Protein AF-X1I0P2-F1 (afdb_monomer_lite)

Foldseek 3Di:
DDPPDPQQVVVLVVVQVVVCVVQPLVQKFAQFDFPVRHGLAGIWGDDPPDIDGDHDDDDDDDPVDDPVVPDPVVVVVVVVVNVVSVVSSVVCVVVVRRPDTDRD

pLDDT: mean 86.03, std 13.36, range [39.94, 96.62]

Radius of gyration: 15.57 Å; chains: 1; bounding box: 32×33×43 Å

Sequence (104 aa):
MDFKLNVGHLAEDEVQQAVEEAFSPDFVFRSPRHEGGKEVTDVLVLFDDVALVIQSKAQAIDLQKSRSELSLDWAAKNLTKAGRQLRGAVRAIRSGRVSYVEND

Secondary structure (DSSP, 8-state):
------HHHHHHHHHHHHHHHHH-GGGEEES-EETTS-B--SEEEEETTEEEEE--------TTS-GGGS-HHHHHHHHHHHHHHHHHHHHHHHTT-EEE----

Organism: NCBI:txid412755

Structure (mmCIF, N/CA/C/O backbone):
data_AF-X1I0P2-F1
#
_entry.id   AF-X1I0P2-F1
#
loop_
_atom_site.group_PDB
_atom_site.id
_atom_site.type_symbol
_atom_site.label_atom_id
_atom_site.label_alt_id
_atom_site.label_comp_id
_atom_site.label_asym_id
_atom_site.label_entity_id
_atom_site.label_seq_id
_atom_site.pdbx_PDB_ins_code
_atom_site.Cartn_x
_atom_site.Cartn_y
_atom_site.Cartn_z
_atom_site.occupancy
_atom_site.B_iso_or_equiv
_atom_site.auth_seq_id
_atom_site.auth_comp_id
_atom_site.auth_asym_id
_atom_site.auth_atom_id
_atom_site.pdbx_PDB_model_num
ATOM 1 N N . MET A 1 1 ? 11.376 23.822 -17.810 1.00 39.94 1 MET A N 1
ATOM 2 C CA . MET A 1 1 ? 11.110 23.000 -16.611 1.00 39.94 1 MET A CA 1
ATOM 3 C C . MET A 1 1 ? 10.738 21.626 -17.123 1.00 39.94 1 MET A C 1
ATOM 5 O O . MET A 1 1 ? 9.680 21.503 -17.724 1.00 39.94 1 MET A O 1
ATOM 9 N N . ASP A 1 2 ? 11.623 20.642 -16.983 1.00 42.34 2 ASP A N 1
ATOM 10 C CA . ASP A 1 2 ? 11.318 19.268 -17.391 1.00 42.34 2 ASP A CA 1
ATOM 11 C C . ASP A 1 2 ? 10.346 18.657 -16.380 1.00 42.34 2 ASP A C 1
ATOM 13 O O . ASP A 1 2 ? 10.698 18.420 -15.223 1.00 42.34 2 ASP A O 1
ATOM 17 N N . PHE A 1 3 ? 9.103 18.437 -16.807 1.00 48.62 3 PHE A N 1
ATOM 18 C CA . PHE A 1 3 ? 8.122 17.670 -16.047 1.00 48.62 3 PHE A CA 1
ATOM 19 C C . PHE A 1 3 ? 8.574 16.208 -16.033 1.00 48.62 3 PHE A C 1
ATOM 21 O O . PHE A 1 3 ? 8.400 15.471 -17.003 1.00 48.62 3 PHE A O 1
ATOM 28 N N . LYS A 1 4 ? 9.206 15.779 -14.939 1.00 55.44 4 LYS A N 1
ATOM 29 C CA . LYS A 1 4 ? 9.583 14.377 -14.753 1.00 55.44 4 LYS A CA 1
ATOM 30 C C . LYS A 1 4 ? 8.358 13.622 -14.244 1.00 55.44 4 LYS A C 1
ATOM 32 O O . LYS A 1 4 ? 8.033 13.694 -13.063 1.00 55.44 4 LYS A O 1
ATOM 37 N N . LEU A 1 5 ? 7.656 12.949 -15.153 1.00 66.31 5 LEU A N 1
ATOM 38 C CA . LEU A 1 5 ? 6.483 12.134 -14.840 1.00 66.31 5 LEU A CA 1
ATOM 39 C C . LEU A 1 5 ? 6.839 11.095 -13.760 1.00 66.31 5 LEU A C 1
ATOM 41 O O . LEU A 1 5 ? 7.736 10.271 -13.963 1.00 66.31 5 LEU A O 1
ATOM 45 N N . ASN A 1 6 ? 6.165 11.133 -12.607 1.00 82.19 6 ASN A N 1
ATOM 46 C CA . ASN A 1 6 ? 6.360 10.133 -11.559 1.00 82.19 6 ASN A CA 1
ATOM 47 C C . ASN A 1 6 ? 5.449 8.931 -11.825 1.00 82.19 6 ASN A C 1
ATOM 49 O O . ASN A 1 6 ? 4.317 8.873 -11.358 1.00 82.19 6 ASN A O 1
ATOM 53 N N . VAL A 1 7 ? 5.971 7.967 -12.583 1.00 83.81 7 VAL A N 1
ATOM 54 C CA . VAL A 1 7 ? 5.262 6.734 -12.968 1.00 83.81 7 VAL A CA 1
ATOM 55 C C . VAL A 1 7 ? 4.775 5.932 -11.751 1.00 83.81 7 VAL A C 1
ATOM 57 O O . VAL A 1 7 ? 3.789 5.215 -11.857 1.00 83.81 7 VAL A O 1
ATOM 60 N N . GLY A 1 8 ? 5.433 6.062 -10.593 1.00 85.62 8 GLY A N 1
ATOM 61 C CA . GLY A 1 8 ? 4.983 5.424 -9.354 1.00 85.62 8 GLY A CA 1
ATOM 62 C C . GLY A 1 8 ? 3.643 5.975 -8.876 1.00 85.62 8 GLY A C 1
ATOM 63 O O . GLY A 1 8 ? 2.722 5.200 -8.665 1.00 85.62 8 GLY A O 1
ATOM 64 N N . HIS A 1 9 ? 3.518 7.303 -8.795 1.00 87.81 9 HIS A N 1
ATOM 65 C CA . HIS A 1 9 ? 2.274 7.937 -8.351 1.00 87.81 9 HIS A CA 1
ATOM 66 C C . HIS A 1 9 ? 1.117 7.655 -9.312 1.00 87.81 9 HIS A C 1
ATOM 68 O O . HIS A 1 9 ? 0.040 7.314 -8.854 1.00 87.81 9 HIS A O 1
ATOM 74 N N . LEU A 1 10 ? 1.358 7.699 -10.629 1.00 90.12 10 LEU A N 1
ATOM 75 C CA . LEU A 1 10 ? 0.317 7.374 -11.612 1.00 90.12 10 LEU A CA 1
ATOM 76 C C . LEU A 1 10 ? -0.205 5.943 -11.458 1.00 90.12 10 LEU A C 1
ATOM 78 O O . LEU A 1 10 ? -1.402 5.709 -11.544 1.00 90.12 10 LEU A O 1
ATOM 82 N N . ALA A 1 11 ? 0.688 4.983 -11.211 1.00 91.00 11 ALA A N 1
ATOM 83 C CA . ALA A 1 11 ? 0.273 3.605 -10.988 1.00 91.00 11 ALA A CA 1
ATOM 84 C C . ALA A 1 11 ? -0.510 3.444 -9.678 1.00 91.00 11 ALA A C 1
ATOM 86 O O . ALA A 1 11 ? -1.435 2.644 -9.614 1.00 91.00 11 ALA A O 1
ATOM 87 N N . GLU A 1 12 ? -0.148 4.186 -8.633 1.00 91.81 12 GLU A N 1
ATOM 88 C CA . GLU A 1 12 ? -0.923 4.215 -7.392 1.00 91.81 12 GLU A CA 1
ATOM 89 C C . GLU A 1 12 ? -2.304 4.858 -7.600 1.00 91.81 12 GLU A C 1
ATOM 91 O O . GLU A 1 12 ? -3.272 4.340 -7.053 1.00 91.81 12 GLU A O 1
ATOM 96 N N . ASP A 1 13 ? -2.415 5.908 -8.425 1.00 94.00 13 ASP A N 1
ATOM 97 C CA . ASP A 1 13 ? -3.689 6.550 -8.792 1.00 94.00 13 ASP A CA 1
ATOM 98 C C . ASP A 1 13 ? -4.608 5.571 -9.533 1.00 94.00 13 ASP A C 1
ATOM 100 O O . ASP A 1 13 ? -5.766 5.398 -9.158 1.00 94.00 13 ASP A O 1
ATOM 104 N N . GLU A 1 14 ? -4.080 4.861 -10.535 1.00 94.88 14 GLU A N 1
ATOM 105 C CA . GLU A 1 14 ? -4.834 3.836 -11.269 1.00 94.88 14 GLU A CA 1
ATOM 106 C C . GLU A 1 14 ? -5.269 2.680 -10.355 1.00 94.88 14 GLU A C 1
ATOM 108 O O . GLU A 1 14 ? -6.389 2.177 -10.464 1.00 94.88 14 GLU A O 1
ATOM 113 N N . VAL A 1 15 ? -4.396 2.255 -9.435 1.00 95.31 15 VAL A N 1
ATOM 114 C CA . VAL A 1 15 ? -4.717 1.204 -8.461 1.00 95.31 15 VAL A CA 1
ATOM 115 C C . VAL A 1 15 ? -5.791 1.672 -7.484 1.00 95.31 15 VAL A C 1
ATOM 117 O O . VAL A 1 15 ? -6.705 0.901 -7.209 1.00 95.31 15 VAL A O 1
ATOM 120 N N . GLN A 1 16 ? -5.705 2.900 -6.972 1.00 94.81 16 GLN A N 1
ATOM 121 C CA . GLN A 1 16 ? -6.729 3.475 -6.103 1.00 94.81 16 GLN A CA 1
ATOM 122 C C . GLN A 1 16 ? -8.079 3.490 -6.819 1.00 94.81 16 GLN A C 1
ATOM 124 O O . GLN A 1 16 ? -9.023 2.884 -6.318 1.00 94.81 16 GLN A O 1
ATOM 129 N N . GLN A 1 17 ? -8.144 4.074 -8.017 1.00 95.50 17 GLN A N 1
ATOM 130 C CA . GLN A 1 17 ? -9.384 4.177 -8.784 1.00 95.50 17 GLN A CA 1
ATOM 131 C C . GLN A 1 17 ? -10.028 2.802 -9.023 1.00 95.50 17 GLN A C 1
ATOM 133 O O . GLN A 1 17 ? -11.216 2.612 -8.771 1.00 95.50 17 GLN A O 1
ATOM 138 N N . ALA A 1 18 ? -9.242 1.810 -9.451 1.00 95.81 18 ALA A N 1
ATOM 139 C CA . ALA A 1 18 ? -9.751 0.460 -9.693 1.00 95.81 18 ALA A CA 1
ATOM 140 C C . ALA A 1 18 ? -10.314 -0.207 -8.423 1.00 95.81 18 ALA A C 1
ATOM 142 O O . ALA A 1 18 ? -11.226 -1.031 -8.492 1.00 95.81 18 ALA A O 1
ATOM 143 N N . VAL A 1 19 ? -9.756 0.121 -7.258 1.00 95.44 19 VAL A N 1
ATOM 144 C CA . VAL A 1 19 ? -10.178 -0.428 -5.967 1.00 95.44 19 VAL A CA 1
ATOM 145 C C . VAL A 1 19 ? -11.418 0.298 -5.440 1.00 95.44 19 VAL A C 1
ATOM 147 O O . VAL A 1 19 ? -12.320 -0.357 -4.922 1.00 95.44 19 VAL A O 1
ATOM 150 N N . GLU A 1 20 ? -11.516 1.613 -5.624 1.00 95.81 20 GLU A N 1
ATOM 151 C CA . GLU A 1 20 ? -12.708 2.407 -5.291 1.00 95.81 20 GLU A CA 1
ATOM 152 C C . GLU A 1 20 ? -13.935 1.957 -6.083 1.00 95.81 20 GLU A C 1
ATOM 154 O O . GLU A 1 20 ? -15.010 1.784 -5.509 1.00 95.81 20 GLU A O 1
ATOM 159 N N . GLU A 1 21 ? -13.768 1.675 -7.378 1.00 95.12 21 GLU A N 1
ATOM 160 C CA . GLU A 1 21 ? -14.832 1.122 -8.226 1.00 95.12 21 GLU A CA 1
ATOM 161 C C . GLU A 1 21 ? -15.329 -0.246 -7.726 1.00 95.12 21 GLU A C 1
ATOM 163 O O . GLU A 1 21 ? -16.502 -0.582 -7.897 1.00 95.12 21 GLU A O 1
ATOM 168 N N . ALA A 1 22 ? -14.459 -1.034 -7.086 1.00 94.38 22 ALA A N 1
ATOM 169 C CA . ALA A 1 22 ? -14.789 -2.368 -6.589 1.00 94.38 22 ALA A CA 1
ATOM 170 C C . ALA A 1 22 ? -15.388 -2.375 -5.172 1.00 94.38 22 ALA A C 1
ATOM 172 O O . ALA A 1 22 ? -16.234 -3.222 -4.880 1.00 94.38 22 ALA A O 1
ATOM 173 N N . PHE A 1 23 ? -14.948 -1.471 -4.290 1.00 92.62 23 PHE A N 1
ATOM 174 C CA . PHE A 1 23 ? -15.266 -1.512 -2.856 1.00 92.62 23 PHE A CA 1
ATOM 175 C C . PHE A 1 23 ? -16.041 -0.300 -2.330 1.00 92.62 23 PHE A C 1
ATOM 177 O O . PHE A 1 23 ? -16.439 -0.341 -1.173 1.00 92.62 23 PHE A O 1
ATOM 184 N N . SER A 1 24 ? -16.333 0.709 -3.161 1.00 91.19 24 SER A N 1
ATOM 185 C CA . SER A 1 24 ? -16.782 2.062 -2.782 1.00 91.19 24 SER A CA 1
ATOM 186 C C . SER A 1 24 ? -15.655 2.913 -2.179 1.00 91.19 24 SER A C 1
ATOM 188 O O . SER A 1 24 ? -14.928 2.407 -1.319 1.00 91.19 24 SER A O 1
ATOM 190 N N . PRO A 1 25 ? -15.535 4.204 -2.560 1.00 92.94 25 PRO A N 1
ATOM 191 C CA . PRO A 1 25 ? -14.520 5.110 -2.032 1.00 92.94 25 PRO A CA 1
ATOM 192 C C . PRO A 1 25 ? -14.437 5.094 -0.514 1.00 92.94 25 PRO A C 1
ATOM 194 O O . PRO A 1 25 ? -13.347 4.903 -0.005 1.00 92.94 25 PRO A O 1
ATOM 197 N N . ASP A 1 26 ? -15.570 5.118 0.202 1.00 93.62 26 ASP A N 1
ATOM 198 C CA . ASP A 1 26 ? -15.659 5.171 1.677 1.00 93.62 26 ASP A CA 1
ATOM 199 C C . ASP A 1 26 ? -14.804 4.138 2.440 1.00 93.62 26 ASP A C 1
ATOM 201 O O . ASP A 1 26 ? -14.465 4.348 3.608 1.00 93.62 26 ASP A O 1
ATOM 205 N N . PHE A 1 27 ? -14.448 3.025 1.797 1.00 94.88 27 PHE A N 1
ATOM 206 C CA . PHE A 1 27 ? -13.674 1.937 2.393 1.00 94.88 27 PHE A CA 1
ATOM 207 C C . PHE A 1 27 ? -12.215 1.883 1.931 1.00 94.88 27 PHE A C 1
ATOM 209 O O . PHE A 1 27 ? -11.472 1.014 2.392 1.00 94.88 27 PHE A O 1
ATOM 216 N N . VAL A 1 28 ? -11.798 2.772 1.031 1.00 96.38 28 VAL A N 1
ATOM 217 C CA . VAL A 1 28 ? -10.468 2.819 0.420 1.00 96.38 28 VAL A CA 1
ATOM 218 C C . VAL A 1 28 ? -9.680 3.985 1.005 1.00 96.38 28 VAL A C 1
ATOM 220 O O . VAL A 1 28 ? -10.114 5.123 0.983 1.00 96.38 28 VAL A O 1
ATOM 223 N N . PHE A 1 29 ? -8.498 3.702 1.542 1.00 95.44 29 PHE A N 1
ATOM 224 C CA . PHE A 1 29 ? -7.657 4.688 2.212 1.00 95.44 29 PHE A CA 1
ATOM 225 C C . PHE A 1 29 ? -6.288 4.727 1.552 1.00 95.44 29 PHE A C 1
ATOM 227 O O . PHE A 1 29 ? -5.558 3.725 1.544 1.00 95.44 29 PHE A O 1
ATOM 234 N N . ARG A 1 30 ? -5.916 5.893 1.027 1.00 94.62 30 ARG A N 1
ATOM 235 C CA . ARG A 1 30 ? -4.616 6.097 0.395 1.00 94.62 30 ARG A CA 1
ATOM 236 C C . ARG A 1 30 ? -3.533 6.420 1.417 1.00 94.62 30 ARG A C 1
ATOM 238 O O . ARG A 1 30 ? -3.740 7.188 2.352 1.00 94.62 30 ARG A O 1
ATOM 245 N N . SER A 1 31 ? -2.356 5.825 1.227 1.00 94.06 31 SER A N 1
ATOM 246 C CA . SER A 1 31 ? -1.136 6.083 1.997 1.00 94.06 31 SER A CA 1
ATOM 247 C C . SER A 1 31 ? -1.361 6.199 3.518 1.00 94.06 31 SER A C 1
ATOM 249 O O . SER A 1 31 ? -0.867 7.155 4.134 1.00 94.06 31 SER A O 1
ATOM 251 N N . PRO A 1 32 ? -2.082 5.254 4.166 1.00 94.69 32 PRO A N 1
ATOM 252 C CA . PRO A 1 32 ? -2.352 5.309 5.601 1.00 94.69 32 PRO A CA 1
ATOM 253 C C . PRO A 1 32 ? -1.055 5.354 6.408 1.00 94.69 32 PRO A C 1
ATOM 255 O O . PRO A 1 32 ? -0.025 4.794 6.012 1.00 94.69 32 PRO A O 1
ATOM 258 N N . ARG A 1 33 ? -1.094 6.006 7.574 1.00 94.38 33 ARG A N 1
ATOM 259 C CA . ARG A 1 33 ? 0.114 6.344 8.343 1.00 94.38 33 ARG A CA 1
ATOM 260 C C . ARG A 1 33 ? 0.041 5.844 9.779 1.00 94.38 33 ARG A C 1
ATOM 262 O O . ARG A 1 33 ? -1.026 5.738 10.385 1.00 94.38 33 ARG A O 1
ATOM 269 N N . HIS A 1 34 ? 1.212 5.554 10.339 1.00 89.94 34 HIS A N 1
ATOM 270 C CA . HIS A 1 34 ? 1.359 5.372 11.784 1.00 89.94 34 HIS A CA 1
ATOM 271 C C . HIS A 1 34 ? 1.672 6.704 12.485 1.00 89.94 34 HIS A C 1
ATOM 273 O O . HIS A 1 34 ? 2.005 7.686 11.824 1.00 89.94 34 HIS A O 1
ATOM 279 N N . GLU A 1 35 ? 1.681 6.721 13.823 1.00 78.06 35 GLU A N 1
ATOM 280 C CA . GLU A 1 35 ? 1.864 7.927 14.668 1.00 78.06 35 GLU A CA 1
ATOM 281 C C . GLU A 1 35 ? 3.145 8.743 14.391 1.00 78.06 35 GLU A C 1
ATOM 283 O O . GLU A 1 35 ? 3.264 9.893 14.793 1.00 78.06 35 GLU A O 1
ATOM 288 N N . GLY A 1 36 ? 4.107 8.165 13.670 1.00 81.69 36 GLY A N 1
ATOM 289 C CA . GLY A 1 36 ? 5.354 8.821 13.264 1.00 81.69 36 GLY A CA 1
ATOM 290 C C . GLY A 1 36 ? 5.310 9.409 11.853 1.00 81.69 36 GLY A C 1
ATOM 291 O O . GLY A 1 36 ? 6.361 9.704 11.292 1.00 81.69 36 GLY A O 1
ATOM 292 N N . GLY A 1 37 ? 4.127 9.487 11.239 1.00 85.56 37 GLY A N 1
ATOM 293 C CA . GLY A 1 37 ? 3.909 10.052 9.907 1.00 85.56 37 GLY A CA 1
ATOM 294 C C . GLY A 1 37 ? 4.416 9.197 8.747 1.00 85.56 37 GLY A C 1
ATOM 295 O O . GLY A 1 37 ? 4.312 9.618 7.598 1.00 85.56 37 GLY A O 1
ATOM 296 N N . LYS A 1 38 ? 4.958 8.003 9.008 1.00 89.44 38 LYS A N 1
ATOM 297 C CA . LYS A 1 38 ? 5.428 7.119 7.943 1.00 89.44 38 LYS A CA 1
ATOM 298 C C . LYS A 1 38 ? 4.287 6.258 7.410 1.00 89.44 38 LYS A C 1
ATOM 300 O O . LYS A 1 38 ? 3.498 5.682 8.163 1.00 89.44 38 LYS A O 1
ATOM 305 N N . GLU A 1 39 ? 4.261 6.187 6.087 1.00 93.31 39 GLU A N 1
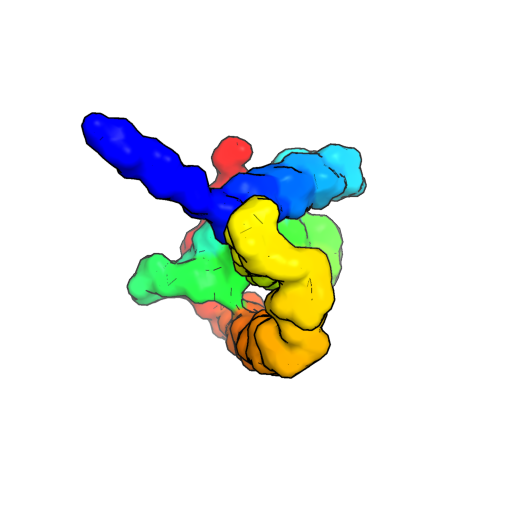ATOM 306 C CA . GLU A 1 39 ? 3.324 5.392 5.313 1.00 93.31 39 GLU A CA 1
ATOM 307 C C . GLU A 1 39 ? 3.464 3.898 5.621 1.00 93.31 39 GLU A C 1
ATOM 309 O O . GLU A 1 39 ? 4.565 3.362 5.825 1.00 93.31 39 GLU A O 1
ATOM 314 N N . VAL A 1 40 ? 2.314 3.239 5.680 1.00 93.12 40 VAL A N 1
ATOM 315 C CA . VAL A 1 40 ? 2.163 1.823 5.993 1.00 93.12 40 VAL A CA 1
ATOM 316 C C . VAL A 1 40 ? 2.118 0.991 4.710 1.00 93.12 40 VAL A C 1
ATOM 318 O O . VAL A 1 40 ? 2.817 -0.020 4.625 1.00 93.12 40 VAL A O 1
ATOM 321 N N . THR A 1 41 ? 1.316 1.414 3.736 1.00 95.31 41 THR A N 1
ATOM 322 C CA . THR A 1 41 ? 1.106 0.791 2.421 1.00 95.31 41 THR A CA 1
ATOM 323 C C . THR A 1 41 ? 0.566 1.850 1.455 1.00 95.31 41 THR A C 1
ATOM 325 O O . THR A 1 41 ? 0.139 2.900 1.926 1.00 95.31 41 THR A O 1
ATOM 328 N N . ASP A 1 42 ? 0.524 1.563 0.154 1.00 95.62 42 ASP A N 1
ATOM 329 C CA . ASP A 1 42 ? 0.032 2.531 -0.841 1.00 95.62 42 ASP A CA 1
ATOM 330 C C . ASP A 1 42 ? -1.498 2.689 -0.765 1.00 95.62 42 ASP A C 1
ATOM 332 O O . ASP A 1 42 ? -2.007 3.804 -0.727 1.00 95.62 42 ASP A O 1
ATOM 336 N N . VAL A 1 43 ? -2.237 1.573 -0.684 1.00 96.50 43 VAL A N 1
ATOM 337 C CA . VAL A 1 43 ? -3.701 1.564 -0.516 1.00 96.50 43 VAL A CA 1
ATOM 338 C C . VAL A 1 43 ? -4.103 0.523 0.529 1.00 96.50 43 VAL A C 1
ATOM 340 O O . VAL A 1 43 ? -3.605 -0.609 0.535 1.00 96.50 43 VAL A O 1
ATOM 343 N N . LEU A 1 44 ? -5.007 0.905 1.425 1.00 96.62 44 LEU A N 1
ATOM 344 C C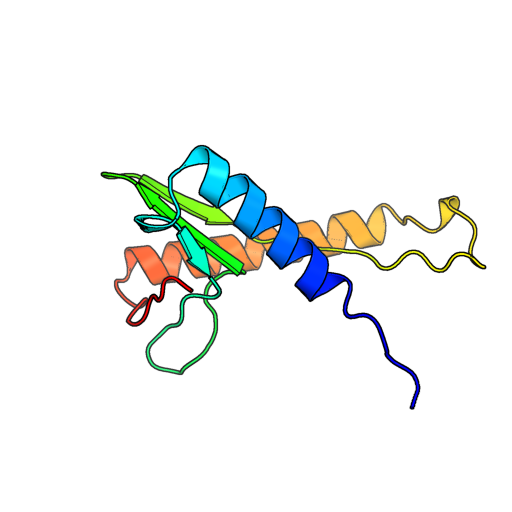A . LEU A 1 44 ? -5.645 0.033 2.405 1.00 96.62 44 LEU A CA 1
ATOM 345 C C . LEU A 1 44 ? -7.150 0.050 2.172 1.00 96.62 44 LEU A C 1
ATOM 347 O O . LEU A 1 44 ? -7.753 1.112 2.219 1.00 96.62 44 LEU A O 1
ATOM 351 N N . VAL A 1 45 ? -7.757 -1.117 1.983 1.00 96.50 45 VAL A N 1
ATOM 352 C CA . VAL A 1 45 ? -9.218 -1.254 1.989 1.00 96.50 45 VAL A CA 1
ATOM 353 C C . VAL A 1 45 ? -9.643 -1.869 3.308 1.00 96.50 45 VAL A C 1
ATOM 355 O O . VAL A 1 45 ? -9.087 -2.899 3.699 1.00 96.50 45 VAL A O 1
ATOM 358 N N . LEU A 1 46 ? -10.619 -1.268 3.980 1.00 94.69 46 LEU A N 1
ATOM 359 C CA . LEU A 1 46 ? -11.257 -1.836 5.166 1.00 94.69 46 LEU A CA 1
ATOM 360 C C . LEU A 1 46 ? -12.724 -2.088 4.843 1.00 94.69 46 LEU A C 1
ATOM 362 O O . LEU A 1 46 ? -13.510 -1.152 4.830 1.00 94.69 46 LEU A O 1
ATOM 366 N N . PHE A 1 47 ? -13.088 -3.339 4.581 1.00 92.81 47 PHE A N 1
ATOM 367 C CA . PHE A 1 47 ? -14.455 -3.712 4.233 1.00 92.81 47 PHE A CA 1
ATOM 368 C C . PHE A 1 47 ? -14.940 -4.817 5.173 1.00 92.81 47 PHE A C 1
ATOM 370 O O . PHE A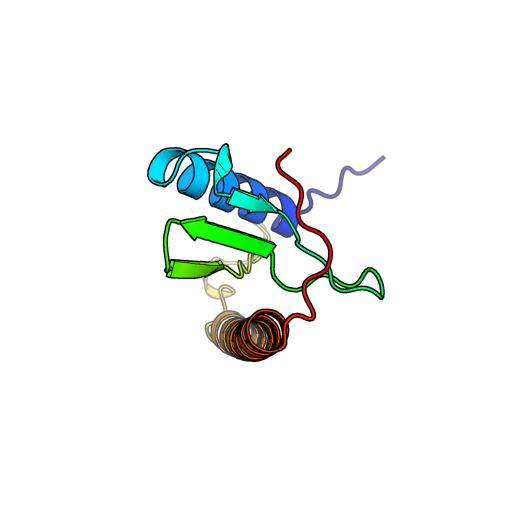 1 47 ? -14.433 -5.937 5.131 1.00 92.81 47 PHE A O 1
ATOM 377 N N . ASP A 1 48 ? -15.911 -4.478 6.023 1.00 91.25 48 ASP A N 1
ATOM 378 C CA . ASP A 1 48 ? -16.406 -5.330 7.113 1.00 91.25 48 ASP A CA 1
ATOM 379 C C . ASP A 1 48 ? -15.272 -5.804 8.051 1.00 91.25 48 ASP A C 1
ATOM 381 O O . ASP A 1 48 ? -14.592 -4.977 8.666 1.00 91.25 48 ASP A O 1
ATOM 385 N N . ASP A 1 49 ? -15.029 -7.112 8.152 1.00 91.69 49 ASP A N 1
ATOM 386 C CA . ASP A 1 49 ? -13.963 -7.716 8.955 1.00 91.69 49 ASP A CA 1
ATOM 387 C C . ASP A 1 49 ? -12.679 -8.001 8.151 1.00 91.69 49 ASP A C 1
ATOM 389 O O . ASP A 1 49 ? -11.712 -8.569 8.676 1.00 91.69 49 ASP A O 1
ATOM 393 N N . VAL A 1 50 ? -12.634 -7.570 6.886 1.00 92.31 50 VAL A N 1
ATOM 394 C CA . VAL A 1 50 ? -11.520 -7.801 5.965 1.00 92.31 50 VAL A CA 1
ATOM 395 C C . VAL A 1 50 ? -10.713 -6.523 5.745 1.00 92.31 50 VAL A C 1
ATOM 397 O O . VAL A 1 50 ? -11.233 -5.473 5.376 1.00 92.31 50 VAL A O 1
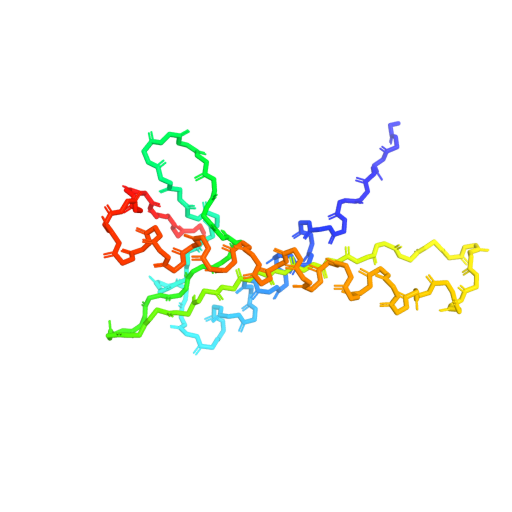ATOM 400 N N . ALA A 1 51 ? -9.391 -6.643 5.896 1.00 93.94 51 ALA A N 1
ATOM 401 C CA . ALA A 1 51 ? -8.434 -5.619 5.491 1.00 93.94 51 ALA A CA 1
ATOM 402 C C . ALA A 1 51 ? -7.634 -6.086 4.265 1.00 93.94 51 ALA A C 1
ATOM 404 O O . ALA A 1 51 ? -6.864 -7.050 4.354 1.00 93.94 51 ALA A O 1
ATOM 405 N N . LEU A 1 52 ? -7.769 -5.386 3.137 1.00 95.75 52 LEU A N 1
ATOM 406 C CA . LEU A 1 52 ? -6.953 -5.605 1.943 1.00 95.75 52 LEU A CA 1
ATOM 407 C C . LEU A 1 52 ? -5.800 -4.600 1.923 1.00 95.75 52 LEU A C 1
ATOM 409 O O . LEU A 1 52 ? -6.004 -3.393 1.859 1.00 95.75 52 LEU A O 1
ATOM 413 N N . VAL A 1 53 ? -4.572 -5.111 1.975 1.00 96.31 53 VAL A N 1
ATOM 414 C CA . VAL A 1 53 ? -3.351 -4.296 1.983 1.00 96.31 53 VAL A CA 1
ATOM 415 C C . VAL A 1 53 ? -2.707 -4.370 0.607 1.00 96.31 53 VAL A C 1
ATOM 417 O O . VAL A 1 53 ? -2.283 -5.448 0.182 1.00 96.31 53 VAL A O 1
ATOM 420 N N . ILE A 1 54 ? -2.610 -3.235 -0.079 1.00 96.19 54 ILE A N 1
ATOM 421 C CA . ILE A 1 54 ? -2.149 -3.165 -1.464 1.00 96.19 54 ILE A CA 1
ATOM 422 C C . ILE A 1 54 ? -0.870 -2.337 -1.539 1.00 96.19 54 ILE A C 1
ATOM 424 O O . ILE A 1 54 ? -0.792 -1.210 -1.050 1.00 96.19 54 ILE A O 1
ATOM 428 N N . GLN A 1 55 ? 0.139 -2.919 -2.184 1.00 95.56 55 GLN A N 1
ATOM 429 C CA . GLN A 1 55 ? 1.399 -2.264 -2.507 1.00 95.56 55 GLN A CA 1
ATOM 430 C C . GLN A 1 55 ? 1.652 -2.420 -4.006 1.00 95.56 55 GLN A C 1
ATOM 432 O O . GLN A 1 55 ? 1.799 -3.538 -4.504 1.00 95.56 55 GLN A O 1
ATOM 437 N N . SER A 1 56 ? 1.770 -1.302 -4.703 1.00 93.12 56 SER A N 1
ATOM 438 C CA . SER A 1 56 ? 2.074 -1.222 -6.122 1.00 93.12 56 SER A CA 1
ATOM 439 C C . SER A 1 56 ? 3.576 -1.001 -6.361 1.00 93.12 56 SER A C 1
ATOM 441 O O . SER A 1 56 ? 4.343 -0.547 -5.496 1.00 93.12 56 SER A O 1
ATOM 443 N N . LYS A 1 57 ? 4.044 -1.403 -7.544 1.00 90.81 57 LYS A N 1
ATOM 444 C CA . LYS A 1 57 ? 5.397 -1.137 -8.046 1.00 90.81 57 LYS A CA 1
ATOM 445 C C . LYS A 1 57 ? 5.296 -0.897 -9.542 1.00 90.81 57 LYS A C 1
ATOM 447 O O . LYS A 1 57 ? 4.861 -1.783 -10.268 1.00 90.81 57 LYS A O 1
ATOM 452 N N . ALA A 1 58 ? 5.768 0.258 -9.992 1.00 88.94 58 ALA A N 1
ATOM 453 C CA . ALA A 1 58 ? 5.804 0.599 -11.405 1.00 88.94 58 ALA A CA 1
ATOM 454 C C . ALA A 1 58 ? 7.245 0.779 -11.889 1.00 88.94 58 ALA A C 1
ATOM 456 O O . ALA A 1 58 ? 8.102 1.304 -11.170 1.00 88.94 58 ALA A O 1
ATOM 457 N N . GLN A 1 59 ? 7.512 0.329 -13.113 1.00 84.12 59 GLN A N 1
ATOM 458 C CA . GLN A 1 59 ? 8.780 0.545 -13.797 1.00 84.12 59 GLN A CA 1
ATOM 459 C C . GLN A 1 59 ? 8.546 1.511 -14.953 1.00 84.12 59 GLN A C 1
ATOM 461 O O . GLN A 1 59 ? 7.768 1.217 -15.857 1.00 84.12 59 GLN A O 1
ATOM 466 N N . ALA A 1 60 ? 9.246 2.646 -14.949 1.00 77.69 60 ALA A N 1
ATOM 467 C CA . ALA A 1 60 ? 9.305 3.490 -16.133 1.00 77.69 60 ALA A CA 1
ATOM 468 C C . ALA A 1 60 ? 10.045 2.731 -17.245 1.00 77.69 60 ALA A C 1
ATOM 470 O O . ALA A 1 60 ? 11.184 2.297 -17.049 1.00 77.69 60 ALA A O 1
ATOM 471 N N . ILE A 1 61 ? 9.396 2.564 -18.395 1.00 71.81 61 ILE A N 1
ATOM 472 C CA . ILE A 1 61 ? 10.036 2.030 -19.595 1.00 71.81 61 ILE A CA 1
ATOM 473 C C . ILE A 1 61 ? 10.659 3.214 -20.328 1.00 71.81 61 ILE A C 1
ATOM 475 O O . ILE A 1 61 ? 9.963 4.146 -20.725 1.00 71.81 61 ILE A O 1
ATOM 479 N N . ASP A 1 62 ? 11.974 3.180 -20.495 1.00 67.75 62 ASP A N 1
ATOM 480 C CA . ASP A 1 62 ? 12.660 4.103 -21.390 1.00 67.75 62 ASP A CA 1
ATOM 481 C C . ASP A 1 62 ? 12.398 3.647 -22.830 1.00 67.75 62 ASP A C 1
ATOM 483 O O . ASP A 1 62 ? 12.813 2.557 -23.218 1.00 67.75 62 ASP A O 1
ATOM 487 N N . LEU A 1 63 ? 11.682 4.460 -23.611 1.00 63.19 63 LEU A N 1
ATOM 488 C CA . LEU A 1 63 ? 11.312 4.139 -24.995 1.00 63.19 63 LEU A CA 1
ATOM 489 C C . LEU A 1 63 ? 12.528 4.019 -25.928 1.00 63.19 63 LEU A C 1
ATOM 491 O O . LEU A 1 63 ? 12.402 3.454 -27.013 1.00 63.19 63 LEU A O 1
ATOM 495 N N . GLN A 1 64 ? 13.697 4.534 -25.524 1.00 64.25 64 GLN A N 1
ATOM 496 C CA . GLN A 1 64 ? 14.954 4.354 -26.256 1.00 64.25 64 GLN A CA 1
ATOM 497 C C . GLN A 1 64 ? 15.656 3.036 -25.919 1.00 64.25 64 GLN A C 1
ATOM 499 O O . GLN A 1 64 ? 16.567 2.621 -26.636 1.00 64.25 64 GLN A O 1
ATOM 504 N N . LYS A 1 65 ? 15.236 2.359 -24.848 1.00 57.38 65 LYS A N 1
ATOM 505 C CA . LYS A 1 65 ? 15.762 1.060 -24.441 1.00 57.38 65 LYS A CA 1
ATOM 506 C C . LYS A 1 65 ? 14.838 -0.037 -24.937 1.00 57.38 65 LYS A C 1
ATOM 508 O O . LYS A 1 65 ? 13.615 0.091 -24.947 1.00 57.38 65 LYS A O 1
ATOM 513 N N . SER A 1 66 ? 15.428 -1.135 -25.397 1.00 56.75 66 SER A N 1
ATOM 514 C CA . SER A 1 66 ? 14.633 -2.235 -25.934 1.00 56.75 66 SER A CA 1
ATOM 515 C C . SER A 1 66 ? 13.712 -2.816 -24.853 1.00 56.75 66 SER A C 1
ATOM 517 O O . SER A 1 66 ? 14.080 -2.905 -23.680 1.00 56.75 66 SER A O 1
ATOM 519 N N . ARG A 1 67 ? 12.518 -3.271 -25.254 1.00 56.00 67 ARG A N 1
ATOM 520 C CA . ARG A 1 67 ? 11.531 -3.916 -24.366 1.00 56.00 67 ARG A CA 1
ATOM 521 C C . ARG A 1 67 ? 12.110 -5.114 -23.592 1.00 56.00 67 ARG A C 1
ATOM 523 O O . ARG A 1 67 ? 11.545 -5.497 -22.574 1.00 56.00 67 ARG A O 1
ATOM 530 N N . SER A 1 68 ? 13.233 -5.685 -24.046 1.00 53.66 68 SER A N 1
ATOM 531 C CA . SER A 1 68 ? 13.941 -6.772 -23.361 1.00 53.66 68 SER A CA 1
ATOM 532 C C . SER A 1 68 ? 14.696 -6.331 -22.101 1.00 53.66 68 SER A C 1
ATOM 534 O O . SER A 1 68 ? 15.219 -7.184 -21.393 1.00 53.66 68 SER A O 1
ATOM 536 N N . GLU A 1 69 ? 14.744 -5.031 -21.788 1.00 54.91 69 GLU A N 1
ATOM 537 C CA . GLU A 1 69 ? 15.234 -4.510 -20.502 1.00 54.91 69 GLU A CA 1
ATOM 538 C C . GLU A 1 69 ? 14.151 -4.440 -19.407 1.00 54.91 69 GLU A C 1
ATOM 540 O O . GLU A 1 69 ? 14.438 -4.006 -18.286 1.00 54.91 69 GLU A O 1
ATOM 545 N N . LEU A 1 70 ? 12.926 -4.923 -19.675 1.00 61.97 70 LEU A N 1
ATOM 546 C CA . LEU A 1 70 ? 11.981 -5.340 -18.629 1.00 61.97 70 LEU A CA 1
ATOM 547 C C . LEU A 1 70 ? 12.581 -6.542 -17.895 1.00 61.97 70 LEU A C 1
ATOM 549 O O . LEU A 1 70 ? 12.277 -7.703 -18.167 1.00 61.97 70 LEU A O 1
ATOM 553 N N . SER A 1 71 ? 13.539 -6.253 -17.021 1.00 74.19 71 SER A N 1
ATOM 554 C CA . SER A 1 71 ? 14.357 -7.278 -16.411 1.00 74.19 71 SER A CA 1
ATOM 555 C C . SER A 1 71 ? 13.522 -8.012 -15.365 1.00 74.19 71 SER A C 1
ATOM 557 O O . SER A 1 71 ? 12.986 -7.420 -14.423 1.00 74.19 71 SER A O 1
ATOM 559 N N . LEU A 1 72 ? 13.413 -9.330 -15.535 1.00 80.00 72 LEU A N 1
ATOM 560 C CA . LEU A 1 72 ? 12.811 -10.214 -14.537 1.00 80.00 72 LEU A CA 1
ATOM 561 C C . LEU A 1 72 ? 13.466 -10.017 -13.161 1.00 80.00 72 LEU A C 1
ATOM 563 O O . LEU A 1 72 ? 12.786 -10.121 -12.145 1.00 80.00 72 LEU A O 1
ATOM 567 N N . ASP A 1 73 ? 14.746 -9.635 -13.123 1.00 83.19 73 ASP A N 1
ATOM 568 C CA . ASP A 1 73 ? 15.456 -9.289 -11.890 1.00 83.19 73 ASP A CA 1
ATOM 569 C C . ASP A 1 73 ? 14.899 -8.025 -11.221 1.00 83.19 73 ASP A C 1
ATOM 571 O O . ASP A 1 73 ? 14.758 -7.990 -9.994 1.00 83.19 73 ASP A O 1
ATOM 575 N N . TRP A 1 74 ? 14.550 -6.986 -11.992 1.00 86.12 74 TRP A N 1
ATOM 576 C CA . TRP A 1 74 ? 13.886 -5.795 -11.457 1.00 86.12 74 TRP A CA 1
ATOM 577 C C . TRP A 1 74 ? 12.551 -6.183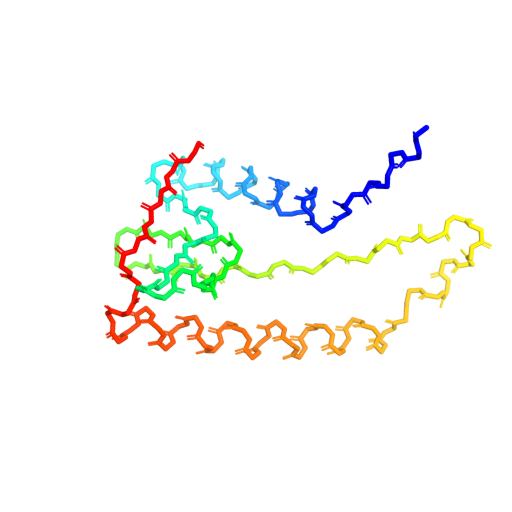 -10.832 1.00 86.12 74 TRP A C 1
ATOM 579 O O . TRP A 1 74 ? 12.281 -5.800 -9.688 1.00 86.12 74 TRP A O 1
ATOM 589 N N . ALA A 1 75 ? 11.751 -6.985 -11.540 1.00 85.81 75 ALA A N 1
ATOM 590 C CA . ALA A 1 75 ? 10.464 -7.456 -11.045 1.00 85.81 75 ALA A CA 1
ATOM 591 C C . ALA A 1 75 ? 10.639 -8.292 -9.770 1.00 85.81 75 ALA A C 1
ATOM 593 O O . ALA A 1 75 ? 10.051 -7.969 -8.740 1.00 85.81 75 ALA A O 1
ATOM 594 N N . ALA A 1 76 ? 11.519 -9.296 -9.778 1.00 88.19 76 ALA A N 1
ATOM 595 C CA . ALA A 1 76 ? 11.782 -10.166 -8.633 1.00 88.19 76 ALA A CA 1
ATOM 596 C C . ALA A 1 76 ? 12.258 -9.382 -7.398 1.00 88.19 76 ALA A C 1
ATOM 598 O O . ALA A 1 76 ? 11.775 -9.598 -6.277 1.00 88.19 76 ALA A O 1
ATOM 599 N N . LYS A 1 77 ? 13.166 -8.418 -7.589 1.00 90.38 77 LYS A N 1
ATOM 600 C CA . LYS A 1 77 ? 13.663 -7.548 -6.516 1.00 90.38 77 LYS A CA 1
ATOM 601 C C . LYS A 1 77 ? 12.551 -6.678 -5.934 1.00 90.38 77 LYS A C 1
ATOM 603 O O . LYS A 1 77 ? 12.429 -6.580 -4.709 1.00 90.38 77 LYS A O 1
ATOM 608 N N . ASN A 1 78 ? 11.743 -6.045 -6.781 1.00 90.94 78 ASN A N 1
ATOM 609 C CA . ASN A 1 78 ? 10.685 -5.142 -6.331 1.00 90.94 78 ASN A CA 1
ATOM 610 C C . ASN A 1 78 ? 9.491 -5.887 -5.731 1.00 90.94 78 ASN A C 1
ATOM 612 O O . ASN A 1 78 ? 8.958 -5.425 -4.725 1.00 90.94 78 ASN A O 1
ATOM 616 N N . LEU A 1 79 ? 9.153 -7.073 -6.236 1.00 91.44 79 LEU A N 1
ATOM 617 C CA . LEU A 1 79 ? 8.176 -7.972 -5.618 1.00 91.44 79 LEU A CA 1
ATOM 618 C C . LEU A 1 79 ? 8.640 -8.428 -4.232 1.00 91.44 79 LEU A C 1
ATOM 620 O O . LEU A 1 79 ? 7.880 -8.369 -3.267 1.00 91.44 79 LEU A O 1
ATOM 624 N N . THR A 1 80 ? 9.917 -8.793 -4.085 1.00 93.38 80 THR A N 1
ATOM 625 C CA . THR A 1 80 ? 10.485 -9.135 -2.770 1.00 93.38 80 THR A CA 1
ATOM 626 C C . THR A 1 80 ? 10.396 -7.956 -1.798 1.00 93.38 80 THR A C 1
ATOM 628 O O . THR A 1 80 ? 10.075 -8.139 -0.619 1.00 93.38 80 THR A O 1
ATOM 631 N N . LYS A 1 81 ? 10.664 -6.735 -2.278 1.00 93.12 81 LYS A N 1
ATOM 632 C CA . LYS A 1 81 ? 10.520 -5.505 -1.489 1.00 93.12 81 LYS A CA 1
ATOM 633 C C . LYS A 1 81 ? 9.061 -5.279 -1.085 1.00 93.12 81 LYS A C 1
ATOM 635 O O . LYS A 1 81 ? 8.812 -5.102 0.105 1.00 93.12 81 LYS A O 1
ATOM 640 N N . ALA A 1 82 ? 8.122 -5.375 -2.025 1.00 93.00 82 ALA A N 1
ATOM 641 C CA . ALA A 1 82 ? 6.692 -5.236 -1.767 1.00 93.00 82 ALA A CA 1
ATOM 642 C C . ALA A 1 82 ? 6.211 -6.257 -0.726 1.00 93.00 82 ALA A C 1
ATOM 644 O O . ALA A 1 82 ? 5.605 -5.880 0.269 1.00 93.00 82 ALA A O 1
ATOM 645 N N . GLY A 1 83 ? 6.606 -7.529 -0.836 1.00 93.56 83 GLY A N 1
ATOM 646 C CA . GLY A 1 83 ? 6.267 -8.548 0.163 1.00 93.56 83 GLY A CA 1
ATOM 647 C C . GLY A 1 83 ? 6.836 -8.266 1.563 1.00 93.56 83 GLY A C 1
ATOM 648 O O . GLY A 1 83 ? 6.253 -8.653 2.577 1.00 93.56 83 GLY A O 1
ATOM 649 N N . ARG A 1 84 ? 7.985 -7.584 1.677 1.00 95.38 84 ARG A N 1
ATOM 650 C CA . ARG A 1 84 ? 8.489 -7.095 2.978 1.00 95.38 84 ARG A CA 1
ATOM 651 C C . ARG A 1 84 ? 7.658 -5.921 3.500 1.00 95.38 84 ARG A C 1
ATOM 653 O O . ARG A 1 84 ? 7.368 -5.913 4.694 1.00 95.38 84 ARG A O 1
ATOM 660 N N . GLN A 1 85 ? 7.269 -4.985 2.634 1.00 93.31 85 GLN A N 1
ATOM 661 C CA . GLN A 1 85 ? 6.402 -3.855 2.990 1.00 93.31 85 GLN A CA 1
ATOM 662 C C . GLN A 1 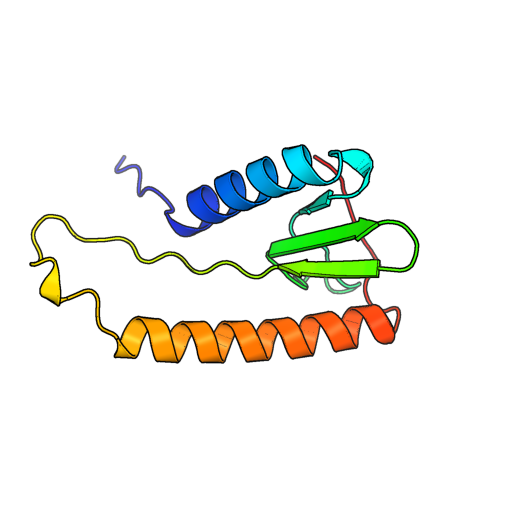85 ? 5.038 -4.352 3.480 1.00 93.31 85 GLN A C 1
ATOM 664 O O . GLN A 1 85 ? 4.667 -4.041 4.605 1.00 93.31 85 GLN A O 1
ATOM 669 N N . LEU A 1 86 ? 4.389 -5.252 2.735 1.00 94.69 86 LEU A N 1
ATOM 670 C CA . LEU A 1 86 ? 3.111 -5.868 3.105 1.00 94.69 86 LEU A CA 1
ATOM 671 C C . LEU A 1 86 ? 3.171 -6.576 4.464 1.00 94.69 86 LEU A C 1
ATOM 673 O O . LEU A 1 86 ? 2.303 -6.379 5.309 1.00 94.69 86 LEU A O 1
ATOM 677 N N . ARG A 1 87 ? 4.229 -7.351 4.740 1.00 94.88 87 ARG A N 1
ATOM 678 C CA . ARG A 1 87 ? 4.414 -7.962 6.072 1.00 94.88 87 ARG A CA 1
ATOM 679 C C . ARG A 1 87 ? 4.535 -6.921 7.185 1.00 94.88 87 ARG A C 1
ATOM 681 O O . ARG A 1 87 ? 4.047 -7.150 8.291 1.00 94.88 87 ARG A O 1
ATOM 688 N N . GLY A 1 88 ? 5.206 -5.805 6.909 1.00 93.38 88 GLY A N 1
ATOM 689 C CA . GLY A 1 88 ? 5.291 -4.670 7.824 1.00 93.38 88 GLY A CA 1
ATOM 690 C C . GLY A 1 88 ? 3.928 -4.019 8.055 1.00 93.38 88 GLY A C 1
ATOM 691 O O . GLY A 1 88 ? 3.554 -3.809 9.206 1.00 93.38 88 GLY A O 1
ATOM 692 N N . ALA A 1 89 ? 3.178 -3.785 6.980 1.00 93.06 89 ALA A N 1
ATOM 693 C CA . ALA A 1 89 ? 1.847 -3.196 7.000 1.00 93.06 89 ALA A CA 1
ATOM 694 C C . ALA A 1 89 ? 0.853 -4.041 7.802 1.00 93.06 89 ALA A C 1
ATOM 696 O O . ALA A 1 89 ? 0.262 -3.554 8.763 1.00 93.06 89 ALA A O 1
ATOM 697 N N . VAL A 1 90 ? 0.765 -5.341 7.507 1.00 93.25 90 VAL A N 1
ATOM 698 C CA . VAL A 1 90 ? -0.084 -6.287 8.250 1.00 93.25 90 VAL A CA 1
ATOM 699 C C . VAL A 1 90 ? 0.270 -6.291 9.735 1.00 93.25 90 VAL A C 1
ATOM 701 O O . VAL A 1 90 ? -0.618 -6.288 10.585 1.00 93.25 90 VAL A O 1
ATOM 704 N N . ARG A 1 91 ? 1.564 -6.265 10.081 1.00 94.62 91 ARG A N 1
ATOM 705 C CA . ARG A 1 91 ? 1.986 -6.174 11.484 1.00 94.62 91 ARG A CA 1
ATOM 706 C C . ARG A 1 91 ? 1.520 -4.866 12.121 1.00 94.62 91 ARG A C 1
ATOM 708 O O . ARG A 1 91 ? 1.018 -4.915 13.237 1.00 94.62 91 ARG A O 1
ATOM 715 N N . ALA A 1 92 ? 1.691 -3.734 11.439 1.00 91.38 92 ALA A N 1
ATOM 716 C CA . ALA A 1 92 ? 1.279 -2.426 11.941 1.00 91.38 92 ALA A CA 1
ATOM 717 C C . ALA A 1 92 ? -0.229 -2.391 12.224 1.00 91.38 92 ALA A C 1
ATOM 719 O O . ALA A 1 92 ? -0.609 -2.077 13.354 1.00 91.38 92 ALA A O 1
ATOM 720 N N . ILE A 1 93 ? -1.046 -2.827 11.259 1.00 90.38 93 ILE A N 1
ATOM 721 C CA . ILE A 1 93 ? -2.510 -2.930 11.364 1.00 90.38 93 ILE A CA 1
ATOM 722 C C . ILE A 1 93 ? -2.900 -3.811 12.552 1.00 90.38 93 ILE A C 1
ATOM 724 O O . ILE A 1 93 ? -3.574 -3.351 13.469 1.00 90.38 93 ILE A O 1
ATOM 728 N N . ARG A 1 94 ? -2.393 -5.049 12.613 1.00 91.31 94 ARG A N 1
ATOM 729 C CA . ARG A 1 94 ? -2.717 -5.990 13.702 1.00 91.31 94 ARG A CA 1
ATOM 730 C C . ARG A 1 94 ? -2.282 -5.511 15.084 1.00 91.31 94 ARG A C 1
ATOM 732 O O . ARG A 1 94 ? -2.836 -5.956 16.080 1.00 91.31 94 ARG A O 1
ATOM 739 N N . SER A 1 95 ? -1.266 -4.655 15.152 1.00 92.56 95 SER A N 1
ATOM 740 C CA . SER A 1 95 ? -0.777 -4.079 16.407 1.00 92.56 95 SER A CA 1
ATOM 741 C C . SER A 1 95 ? -1.455 -2.762 16.795 1.00 92.56 95 SER A C 1
ATOM 743 O O . SER A 1 95 ? -1.009 -2.138 17.752 1.00 92.56 95 SER A O 1
ATOM 745 N N . GLY A 1 96 ? -2.471 -2.314 16.047 1.00 89.31 96 GLY A N 1
ATOM 746 C CA . GLY A 1 96 ? -3.169 -1.052 16.308 1.00 89.31 96 GLY A CA 1
ATOM 747 C C . GLY A 1 96 ? -2.300 0.192 16.103 1.00 89.31 96 GLY A C 1
ATOM 748 O O . GLY A 1 96 ? -2.580 1.233 16.676 1.00 89.31 96 GLY A O 1
ATOM 749 N N . ARG A 1 97 ? -1.212 0.091 15.324 1.00 90.69 97 ARG A N 1
ATOM 750 C CA . ARG A 1 97 ? -0.267 1.203 15.094 1.00 90.69 97 ARG A CA 1
ATOM 751 C C . ARG A 1 97 ? -0.668 2.118 13.943 1.00 90.69 97 ARG A C 1
ATOM 753 O O . ARG A 1 97 ? 0.023 3.102 13.698 1.00 90.69 97 ARG A O 1
ATOM 760 N N . VAL A 1 98 ? -1.717 1.769 13.202 1.00 89.69 98 VAL A N 1
ATOM 761 C CA . VAL A 1 98 ? -2.306 2.661 12.200 1.00 89.69 98 VAL A CA 1
ATOM 762 C C . VAL A 1 98 ? -3.195 3.634 12.956 1.00 89.69 98 VAL A C 1
ATOM 764 O O . VAL A 1 98 ? -4.222 3.239 13.494 1.00 89.69 98 VAL A O 1
ATOM 767 N N . SER A 1 99 ? -2.743 4.878 13.048 1.00 88.38 99 SER A N 1
ATOM 768 C CA . SER A 1 99 ? -3.395 5.928 13.835 1.00 88.38 99 SER A CA 1
ATOM 769 C C . SER A 1 99 ? -4.100 6.959 12.962 1.00 88.38 99 SER A C 1
ATOM 771 O O . SER A 1 99 ? -4.815 7.807 13.483 1.00 88.38 99 SER A O 1
ATOM 773 N N . TYR A 1 100 ? -3.859 6.922 11.649 1.00 89.06 100 TYR A N 1
ATOM 774 C CA . TYR A 1 100 ? -4.426 7.859 10.694 1.00 89.06 100 TYR A CA 1
ATOM 775 C C . TYR A 1 100 ? -4.775 7.162 9.382 1.00 89.06 100 TYR A C 1
ATOM 777 O O . TYR A 1 100 ? -3.928 6.489 8.780 1.00 89.06 100 TYR A O 1
ATOM 785 N N . VAL A 1 101 ? -6.014 7.372 8.950 1.00 87.81 101 VAL A N 1
ATOM 786 C CA . VAL A 1 101 ? -6.543 7.012 7.637 1.00 87.81 101 VAL A CA 1
ATOM 787 C C . VAL A 1 101 ? -7.373 8.192 7.140 1.00 87.81 101 VAL A C 1
ATOM 789 O O . VAL A 1 101 ? -8.041 8.849 7.938 1.00 87.81 101 VAL A O 1
ATOM 792 N N . GLU A 1 102 ? -7.307 8.464 5.846 1.00 87.25 102 GLU A N 1
ATOM 793 C CA . GLU A 1 102 ? -8.073 9.513 5.181 1.00 87.25 102 GLU A CA 1
ATOM 794 C C . GLU A 1 102 ? -8.551 8.976 3.838 1.00 87.25 102 GLU A C 1
ATOM 796 O O . GLU A 1 102 ? -7.926 8.080 3.259 1.00 87.25 102 GLU A O 1
ATOM 801 N N . ASN A 1 103 ? -9.700 9.487 3.424 1.00 77.19 103 ASN A N 1
ATOM 802 C CA . ASN A 1 103 ? -10.349 9.168 2.173 1.00 77.19 103 ASN A CA 1
ATOM 803 C C . ASN A 1 103 ? -10.394 10.477 1.387 1.00 77.19 103 ASN A C 1
ATOM 805 O O . ASN A 1 103 ? -11.006 11.431 1.873 1.00 77.19 103 ASN A O 1
ATOM 809 N N . ASP A 1 104 ? -9.657 10.534 0.280 1.00 60.62 104 ASP A N 1
ATOM 810 C CA . ASP A 1 104 ? -9.479 11.741 -0.538 1.00 60.62 104 ASP A CA 1
ATOM 811 C C . ASP A 1 104 ? -10.438 11.739 -1.734 1.00 60.62 104 ASP A C 1
ATOM 813 O O . ASP A 1 104 ? -10.514 10.692 -2.416 1.00 60.62 104 ASP A O 1
#